Protein AF-A0A3M1FME8-F1 (afdb_monomer_lite)

Sequence (131 aa):
EEKPLKPITGDLREPRDRERTYLQELIERLNEIFGKEVTDEDKVAFAVHVSEKLRNNAVVMAQVRNNPREEALKADLPQEANKAIVEAMTSHSTLAQKLLSDEFSWEAFLAVLYDMLKKDVAGSLVEEVRR

pLDDT: mean 89.53, std 13.13, range [41.44, 98.19]

Foldseek 3Di:
DDDDDDDPVVPPVVVVVVVVVVVVVVLVVLCVVPPDPDDSVVSVVLVVQLVVQQVVPPVLVCCVVPHPPVRSVVPCNVVSSVVSNVVSVVVVVVLVVCLVPDVVSVVVVVVVVVVCVVVVCPVVVVVVVVD

Secondary structure (DSSP, 8-state):
-PPPPPP----THHHHHHHHHHHHHHHHHHHHHHTTSS-HHHHHHHHHHHHHHHHT-HHHHHHHHHS-HHHHTTTTHHHHHHHHHHHHHHHHHHHHHHHHH-HHHHHHHHHHHHHHHHHT-HHHHHHHHT-

Radius of gyration: 20.99 Å; chains: 1; bounding box: 38×66×44 Å

Structure (mmCIF, N/CA/C/O backbone):
data_AF-A0A3M1FME8-F1
#
_entry.id   AF-A0A3M1FME8-F1
#
loop_
_atom_site.group_PDB
_atom_site.id
_atom_site.type_symbol
_atom_site.label_atom_id
_atom_site.label_alt_id
_atom_site.label_comp_id
_atom_site.label_asym_id
_atom_site.label_entity_id
_atom_site.label_seq_id
_atom_site.pdbx_PDB_ins_code
_atom_site.Cartn_x
_atom_site.Cartn_y
_atom_site.Cartn_z
_atom_site.occupancy
_atom_site.B_iso_or_equiv
_atom_site.auth_seq_id
_atom_site.auth_comp_id
_atom_site.auth_asym_id
_atom_site.auth_atom_id
_atom_site.pdbx_PDB_model_num
ATOM 1 N N . GLU A 1 1 ? 5.304 -55.628 -28.241 1.00 41.44 1 GLU A N 1
ATOM 2 C CA . GLU A 1 1 ? 5.238 -55.179 -26.837 1.00 41.44 1 GLU A CA 1
ATOM 3 C C . GLU A 1 1 ? 5.640 -53.714 -26.780 1.00 41.44 1 GLU A C 1
ATOM 5 O O . GLU A 1 1 ? 6.794 -53.393 -27.040 1.00 41.44 1 GLU A O 1
ATOM 10 N N . GLU A 1 2 ? 4.684 -52.819 -26.541 1.00 46.62 2 GLU A N 1
ATOM 11 C CA . GLU A 1 2 ? 4.969 -51.400 -26.317 1.00 46.62 2 GLU A CA 1
ATOM 12 C C . GLU A 1 2 ? 5.270 -51.197 -24.831 1.00 46.62 2 GLU A C 1
ATOM 14 O O . GLU A 1 2 ? 4.467 -51.554 -23.967 1.00 46.62 2 GLU A O 1
ATOM 19 N N . LYS A 1 3 ? 6.458 -50.671 -24.516 1.00 53.94 3 LYS A N 1
ATOM 20 C CA . LYS A 1 3 ? 6.812 -50.317 -23.137 1.00 53.94 3 LYS A CA 1
ATOM 21 C C . LYS A 1 3 ? 5.914 -49.158 -22.693 1.00 53.94 3 LYS A C 1
ATOM 23 O O . LYS A 1 3 ? 5.900 -48.140 -23.386 1.00 53.94 3 LYS A O 1
ATOM 28 N N . PRO A 1 4 ? 5.210 -49.261 -21.552 1.00 54.53 4 PRO A N 1
ATOM 29 C CA . PRO A 1 4 ? 4.357 -48.178 -21.096 1.00 54.53 4 PRO A CA 1
ATOM 30 C C . PRO A 1 4 ? 5.231 -46.969 -20.762 1.00 54.53 4 PRO A C 1
ATOM 32 O O . PRO A 1 4 ? 6.227 -47.074 -20.037 1.00 54.53 4 PRO A O 1
ATOM 35 N N . LEU A 1 5 ? 4.870 -45.820 -21.329 1.00 62.44 5 LEU A N 1
ATOM 36 C CA . LEU A 1 5 ? 5.500 -44.546 -21.018 1.00 62.44 5 LEU A CA 1
ATOM 37 C C . LEU A 1 5 ? 5.289 -44.255 -19.531 1.00 62.44 5 LEU A C 1
ATOM 39 O O . LEU A 1 5 ? 4.169 -44.319 -19.021 1.00 62.44 5 LEU A O 1
ATOM 43 N N . LYS A 1 6 ? 6.384 -43.960 -18.827 1.00 59.00 6 LYS A N 1
ATOM 44 C CA . LYS A 1 6 ? 6.315 -43.527 -17.431 1.00 59.00 6 LYS A CA 1
ATOM 45 C C . LYS A 1 6 ? 5.522 -42.215 -17.363 1.00 59.00 6 LYS A C 1
ATOM 47 O O . LYS A 1 6 ? 5.730 -41.362 -18.230 1.00 59.00 6 LYS A O 1
ATOM 52 N N . PRO A 1 7 ? 4.659 -42.024 -16.350 1.00 58.19 7 PRO A N 1
ATOM 53 C CA . PRO A 1 7 ? 3.996 -40.747 -16.143 1.00 58.19 7 PRO A CA 1
ATOM 54 C C . PRO A 1 7 ? 5.049 -39.644 -16.042 1.00 58.19 7 PRO A C 1
ATOM 56 O O . PRO A 1 7 ? 6.031 -39.796 -15.312 1.00 58.19 7 PRO A O 1
ATOM 59 N N . ILE A 1 8 ? 4.846 -38.534 -16.753 1.00 55.41 8 ILE A N 1
ATOM 60 C CA . ILE A 1 8 ? 5.583 -37.297 -16.494 1.00 55.41 8 ILE A CA 1
ATOM 61 C C . ILE A 1 8 ? 5.066 -36.775 -15.152 1.00 55.41 8 ILE A C 1
ATOM 63 O O . ILE A 1 8 ? 4.202 -35.908 -15.083 1.00 55.41 8 ILE A O 1
ATOM 67 N N . THR A 1 9 ? 5.584 -37.317 -14.055 1.00 56.19 9 THR A N 1
ATOM 68 C CA . THR A 1 9 ? 5.676 -36.579 -12.798 1.00 56.19 9 THR A CA 1
ATOM 69 C C . THR A 1 9 ? 6.785 -35.553 -12.991 1.00 56.19 9 THR A C 1
ATOM 71 O O . THR A 1 9 ? 7.896 -35.726 -12.497 1.00 56.19 9 THR A O 1
ATOM 74 N N . GLY A 1 10 ? 6.507 -34.533 -13.809 1.00 51.84 10 GLY A N 1
ATOM 75 C CA . GLY A 1 10 ? 7.286 -33.304 -13.808 1.00 51.84 10 GLY A CA 1
ATOM 76 C C . GLY A 1 10 ? 7.233 -32.774 -12.386 1.00 51.84 10 GLY A C 1
ATOM 77 O O . GLY A 1 10 ? 6.154 -32.705 -11.796 1.00 51.84 10 GLY A O 1
ATOM 78 N N . ASP A 1 11 ? 8.401 -32.549 -11.805 1.00 55.53 11 ASP A N 1
ATOM 79 C CA . ASP A 1 11 ? 8.573 -32.347 -10.379 1.00 55.53 11 ASP A CA 1
ATOM 80 C C . ASP A 1 11 ? 7.866 -31.061 -9.931 1.00 55.53 11 ASP A C 1
ATOM 82 O O . ASP A 1 11 ? 8.436 -29.982 -9.972 1.00 55.53 11 ASP A O 1
ATOM 86 N N . LEU A 1 12 ? 6.593 -31.151 -9.527 1.00 58.47 12 LEU A N 1
ATOM 87 C CA . LEU A 1 12 ? 5.793 -30.021 -9.032 1.00 58.47 12 LEU A CA 1
ATOM 88 C C . LEU A 1 12 ? 6.425 -29.337 -7.805 1.00 58.47 12 LEU A C 1
ATOM 90 O O . LEU A 1 12 ? 5.960 -28.271 -7.400 1.00 58.47 12 LEU A O 1
ATOM 94 N N . ARG A 1 13 ? 7.452 -29.944 -7.195 1.00 63.09 13 ARG A N 1
ATOM 95 C CA . ARG A 1 13 ? 8.215 -29.358 -6.091 1.00 63.09 13 ARG A CA 1
ATOM 96 C C . ARG A 1 13 ? 9.166 -28.271 -6.590 1.00 63.09 13 ARG A C 1
ATOM 98 O O . ARG A 1 13 ? 9.160 -27.188 -6.020 1.00 63.09 13 ARG A O 1
ATOM 105 N N . GLU A 1 14 ? 9.856 -28.481 -7.713 1.00 68.25 14 GLU A N 1
ATOM 106 C CA . GLU A 1 14 ? 10.821 -27.502 -8.235 1.00 68.25 14 GLU A CA 1
ATOM 107 C C . GLU A 1 14 ? 10.198 -26.130 -8.586 1.00 68.25 14 GLU A C 1
ATOM 109 O O . GLU A 1 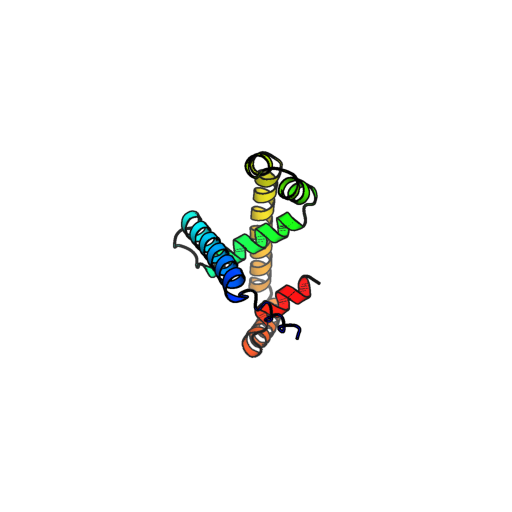14 ? 10.782 -25.111 -8.211 1.00 68.25 14 GLU A O 1
ATOM 114 N N . PRO A 1 15 ? 9.029 -26.025 -9.257 1.00 74.19 15 PRO A N 1
ATOM 115 C CA . PRO A 1 15 ? 8.382 -24.737 -9.507 1.00 74.19 15 PRO A CA 1
ATOM 116 C C . PRO A 1 15 ? 7.960 -24.018 -8.225 1.00 74.19 15 PRO A C 1
ATOM 118 O O . PRO A 1 15 ? 8.144 -22.807 -8.118 1.00 74.19 15 PRO A O 1
ATOM 121 N N . ARG A 1 16 ? 7.426 -24.764 -7.248 1.00 75.38 16 ARG A N 1
ATOM 122 C CA . ARG A 1 16 ? 6.985 -24.214 -5.957 1.00 75.38 16 ARG A CA 1
ATOM 123 C C . ARG A 1 16 ? 8.158 -23.683 -5.143 1.00 75.38 16 ARG A C 1
ATOM 125 O O . ARG A 1 16 ? 8.041 -22.628 -4.526 1.00 75.38 16 ARG A O 1
ATOM 132 N N . ASP A 1 17 ? 9.286 -24.384 -5.173 1.00 83.44 17 ASP A N 1
ATOM 133 C CA . ASP A 1 17 ? 10.495 -23.958 -4.476 1.00 83.44 17 ASP A CA 1
ATOM 134 C C . ASP A 1 17 ? 11.072 -22.680 -5.102 1.00 83.44 17 ASP A C 1
ATOM 136 O O . ASP A 1 17 ? 11.396 -21.744 -4.376 1.00 83.44 17 ASP A O 1
ATOM 140 N N . ARG A 1 18 ? 11.102 -22.573 -6.441 1.00 86.44 18 ARG A N 1
ATOM 141 C CA . ARG A 1 18 ? 11.550 -21.349 -7.137 1.00 86.44 18 ARG A CA 1
ATOM 142 C C . ARG A 1 18 ? 10.672 -20.139 -6.833 1.00 86.44 18 ARG A C 1
ATOM 144 O O . ARG A 1 18 ? 11.193 -19.054 -6.587 1.00 86.44 18 ARG A O 1
ATOM 151 N N . GLU A 1 19 ? 9.353 -20.317 -6.857 1.00 88.75 19 GLU A N 1
ATOM 152 C CA . GLU A 1 19 ? 8.406 -19.255 -6.513 1.00 88.75 19 GLU A CA 1
ATOM 153 C C . GLU A 1 19 ? 8.615 -18.787 -5.071 1.00 88.75 19 GLU A C 1
ATOM 155 O O . GLU A 1 19 ? 8.734 -17.590 -4.813 1.00 88.75 19 GLU A O 1
ATOM 160 N N . ARG A 1 20 ? 8.752 -19.731 -4.135 1.00 90.88 20 ARG A N 1
ATOM 161 C CA . ARG A 1 20 ? 9.011 -19.419 -2.730 1.00 90.88 20 ARG A CA 1
ATOM 162 C C . ARG A 1 20 ? 10.320 -18.655 -2.539 1.00 90.88 20 ARG A C 1
ATOM 164 O O . ARG A 1 20 ? 10.320 -17.668 -1.808 1.00 90.88 20 ARG A O 1
ATOM 171 N N . THR A 1 21 ? 11.402 -19.078 -3.193 1.00 93.31 21 THR A N 1
ATOM 172 C CA . THR A 1 21 ? 12.693 -18.374 -3.142 1.00 93.31 21 THR A CA 1
ATOM 173 C C . THR A 1 21 ? 12.559 -16.947 -3.657 1.00 93.31 21 THR A C 1
ATOM 175 O O . THR A 1 21 ? 13.003 -16.015 -2.996 1.00 93.31 21 THR A O 1
ATOM 178 N N . TYR A 1 22 ? 11.876 -16.748 -4.783 1.00 93.44 22 TYR A N 1
ATOM 179 C CA . TYR A 1 22 ? 11.669 -15.411 -5.332 1.00 93.44 22 TYR A CA 1
ATOM 180 C C . TYR A 1 22 ? 10.870 -14.499 -4.387 1.00 93.44 22 TYR A C 1
ATOM 182 O O . TYR A 1 22 ? 11.226 -13.338 -4.192 1.00 93.44 22 TYR A O 1
ATOM 190 N N . LEU A 1 23 ? 9.813 -15.020 -3.756 1.00 95.50 23 LEU A N 1
ATOM 191 C CA . LEU A 1 23 ? 9.038 -14.265 -2.766 1.00 95.50 23 LEU A CA 1
ATOM 192 C C . LEU A 1 23 ? 9.885 -13.889 -1.542 1.00 95.50 23 LEU A C 1
ATOM 194 O O . LEU A 1 23 ? 9.778 -12.765 -1.054 1.00 95.50 23 LEU A O 1
ATOM 198 N N . GLN A 1 24 ? 10.748 -14.794 -1.075 1.00 95.00 24 GLN A N 1
ATOM 199 C CA . GLN A 1 24 ? 11.684 -14.512 0.016 1.00 95.00 24 GLN A CA 1
ATOM 200 C C . GLN A 1 24 ? 12.670 -13.401 -0.359 1.00 95.00 24 GLN A C 1
ATOM 202 O O . GLN A 1 24 ? 12.8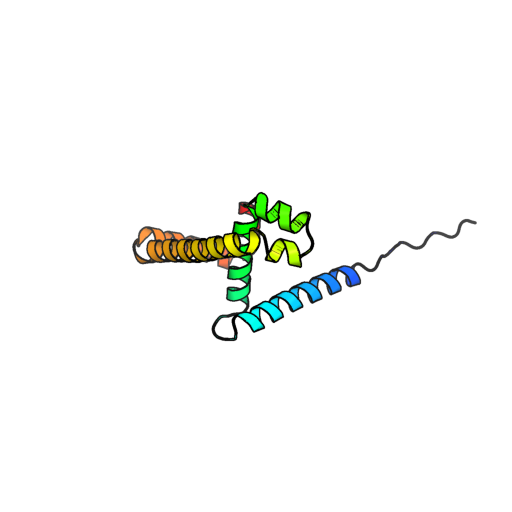23 -12.458 0.411 1.00 95.00 24 GLN A O 1
ATOM 207 N N . GLU A 1 25 ? 13.248 -13.438 -1.563 1.00 96.31 25 GLU A N 1
ATOM 208 C CA . GLU A 1 25 ? 14.138 -12.373 -2.045 1.00 96.31 25 GLU A CA 1
ATOM 209 C C . GLU A 1 25 ? 13.443 -11.003 -2.092 1.00 96.31 25 GLU A C 1
ATOM 211 O O . GLU A 1 25 ? 14.059 -9.975 -1.811 1.00 96.31 25 GLU A O 1
ATOM 216 N N . LEU A 1 26 ? 12.157 -10.954 -2.456 1.00 96.06 26 LEU A N 1
ATOM 217 C CA . LEU A 1 26 ? 11.396 -9.702 -2.439 1.00 96.06 26 LEU A CA 1
ATOM 218 C C . LEU A 1 26 ? 11.207 -9.173 -1.013 1.00 96.06 26 LEU A C 1
ATOM 220 O O . LEU A 1 26 ? 11.373 -7.974 -0.795 1.00 96.06 26 LEU A O 1
ATOM 224 N N . ILE A 1 27 ? 10.890 -10.048 -0.055 1.00 94.81 27 ILE A N 1
ATOM 225 C CA . ILE A 1 27 ? 10.750 -9.677 1.361 1.00 94.81 27 ILE A CA 1
ATOM 226 C C . ILE A 1 27 ? 12.087 -9.174 1.913 1.00 94.81 27 ILE A C 1
ATOM 228 O O . ILE A 1 27 ? 12.129 -8.128 2.556 1.00 94.81 27 ILE A O 1
ATOM 232 N N . GLU A 1 28 ? 13.192 -9.853 1.606 1.00 96.25 28 GLU A N 1
ATOM 233 C CA . GLU A 1 28 ? 14.535 -9.427 2.011 1.00 96.25 28 GLU A CA 1
ATOM 234 C C . GLU A 1 28 ? 14.873 -8.033 1.470 1.00 96.25 28 GLU A C 1
ATOM 236 O O . GLU A 1 28 ? 15.283 -7.161 2.234 1.00 96.25 28 GLU A O 1
ATOM 241 N N . ARG A 1 29 ? 14.593 -7.763 0.189 1.00 97.00 29 ARG A N 1
ATOM 242 C CA . ARG A 1 29 ? 14.790 -6.426 -0.399 1.00 97.00 29 ARG A CA 1
ATOM 243 C C . ARG A 1 29 ? 13.918 -5.361 0.264 1.00 97.00 29 ARG A C 1
ATOM 245 O O . ARG A 1 29 ? 14.377 -4.242 0.471 1.00 97.00 29 ARG A O 1
ATOM 252 N N . LEU A 1 30 ? 12.667 -5.678 0.606 1.00 96.25 30 LEU A N 1
ATOM 253 C CA . LEU A 1 30 ? 11.808 -4.753 1.356 1.00 96.25 30 LEU A CA 1
ATOM 254 C C . LEU A 1 30 ? 12.393 -4.464 2.744 1.00 96.25 30 LEU A C 1
ATOM 256 O O . LEU A 1 30 ? 12.413 -3.312 3.179 1.00 96.25 30 LEU A O 1
ATOM 260 N N . ASN A 1 31 ? 12.923 -5.485 3.414 1.00 94.88 31 ASN A N 1
ATOM 261 C CA . ASN A 1 31 ? 13.566 -5.350 4.716 1.00 94.88 31 ASN A CA 1
ATOM 262 C C . ASN A 1 31 ? 14.839 -4.500 4.659 1.00 94.88 31 ASN A C 1
ATOM 264 O O . ASN A 1 31 ? 15.077 -3.705 5.567 1.00 94.88 31 ASN A O 1
ATOM 268 N N . GLU A 1 32 ? 15.626 -4.615 3.591 1.00 96.00 32 GLU A N 1
ATOM 269 C CA . GLU A 1 32 ? 16.791 -3.758 3.346 1.00 96.00 32 GLU A CA 1
ATOM 270 C C . GLU A 1 32 ? 16.398 -2.290 3.126 1.00 96.00 32 GLU A C 1
ATOM 272 O O . GLU A 1 32 ? 17.066 -1.396 3.643 1.00 96.00 32 GLU A O 1
ATOM 277 N N . ILE A 1 33 ? 15.306 -2.035 2.395 1.00 95.50 33 ILE A N 1
ATOM 278 C CA . ILE A 1 33 ? 14.832 -0.677 2.082 1.00 95.50 33 ILE A CA 1
ATOM 279 C C . ILE A 1 33 ? 14.266 0.029 3.321 1.00 95.50 33 ILE A C 1
ATOM 281 O O . ILE A 1 33 ? 14.585 1.192 3.561 1.00 95.50 33 ILE A O 1
ATOM 285 N N . PHE A 1 34 ? 13.407 -0.648 4.088 1.00 93.94 34 PHE A N 1
ATOM 286 C CA . PHE A 1 34 ? 12.647 -0.031 5.186 1.00 93.94 34 PHE A CA 1
ATOM 287 C C . PHE A 1 34 ? 13.280 -0.221 6.571 1.00 93.94 34 PHE A C 1
ATOM 289 O O . PHE A 1 34 ? 12.843 0.395 7.543 1.00 93.94 34 PHE A O 1
ATOM 296 N N . GLY A 1 35 ? 14.302 -1.068 6.694 1.00 91.75 35 GLY A N 1
ATOM 297 C CA . GLY A 1 35 ? 14.949 -1.348 7.970 1.00 91.75 35 GLY A CA 1
ATOM 298 C C . GLY A 1 35 ? 14.049 -2.112 8.948 1.00 91.75 35 GLY A C 1
ATOM 299 O O . GLY A 1 35 ? 13.199 -2.913 8.558 1.00 91.75 35 GLY A O 1
ATOM 300 N N . LYS A 1 36 ? 14.279 -1.902 10.250 1.00 91.19 36 LYS A N 1
ATOM 301 C CA . LYS A 1 36 ? 13.661 -2.677 11.348 1.00 91.19 36 LYS A CA 1
ATOM 302 C C . LYS A 1 36 ? 12.576 -1.922 12.122 1.00 91.19 36 LYS A C 1
ATOM 304 O O . LYS A 1 36 ? 12.113 -2.421 13.140 1.00 91.19 36 LYS A O 1
ATOM 309 N N . GLU A 1 37 ? 12.213 -0.719 11.685 1.00 92.19 37 GLU A N 1
ATOM 310 C CA . GLU A 1 37 ? 11.257 0.134 12.409 1.00 92.19 37 GLU A CA 1
ATOM 311 C C . GLU A 1 37 ? 9.809 -0.350 12.279 1.00 92.19 37 GLU A C 1
ATOM 313 O O . GLU A 1 37 ? 8.998 -0.121 13.172 1.00 92.19 37 GLU A O 1
ATOM 318 N N . VAL A 1 38 ? 9.499 -1.044 11.185 1.00 92.62 38 VAL A N 1
ATOM 319 C CA . VAL A 1 38 ? 8.184 -1.623 10.888 1.00 92.62 38 VAL A CA 1
ATOM 320 C C . VAL A 1 38 ? 8.298 -3.133 10.686 1.00 92.62 38 VAL A C 1
ATOM 322 O O . VAL A 1 38 ? 9.379 -3.643 10.367 1.00 92.62 38 VAL A O 1
ATOM 325 N N . THR A 1 39 ? 7.192 -3.851 10.893 1.00 95.44 39 THR A N 1
ATOM 326 C CA . THR A 1 39 ? 7.140 -5.311 10.720 1.00 95.44 39 THR A CA 1
ATOM 327 C C . THR A 1 39 ? 7.281 -5.702 9.250 1.00 95.44 39 THR A C 1
ATOM 329 O O . THR A 1 39 ? 7.064 -4.885 8.350 1.00 95.44 39 THR A O 1
ATOM 332 N N . ASP A 1 40 ? 7.665 -6.948 8.986 1.00 94.19 40 ASP A N 1
ATOM 333 C CA . ASP A 1 40 ? 7.794 -7.448 7.616 1.00 94.19 40 ASP A CA 1
ATOM 334 C C . ASP A 1 40 ? 6.415 -7.522 6.941 1.00 94.19 40 ASP A C 1
ATOM 336 O O . ASP A 1 40 ? 6.273 -7.170 5.769 1.00 94.19 40 ASP A O 1
ATOM 340 N N . GLU A 1 41 ? 5.380 -7.873 7.705 1.00 94.12 41 GLU A N 1
ATOM 341 C CA . GLU A 1 41 ? 3.984 -7.860 7.279 1.00 94.12 41 GLU A CA 1
ATOM 342 C C . GLU A 1 41 ? 3.529 -6.459 6.852 1.00 94.12 41 GLU A C 1
ATOM 344 O O . GLU A 1 41 ? 2.926 -6.321 5.787 1.00 94.12 41 GLU A O 1
ATOM 349 N N . ASP A 1 42 ? 3.864 -5.414 7.617 1.00 94.56 42 ASP A N 1
ATOM 350 C CA . ASP A 1 42 ? 3.508 -4.030 7.275 1.00 94.56 42 ASP A CA 1
ATOM 351 C C . ASP A 1 42 ? 4.223 -3.555 6.003 1.00 94.56 42 ASP A C 1
ATOM 353 O O . ASP A 1 42 ? 3.609 -2.920 5.139 1.00 94.56 42 ASP A O 1
ATOM 357 N N . LYS A 1 43 ? 5.511 -3.898 5.840 1.00 95.75 43 LYS A N 1
ATOM 358 C CA . LYS A 1 43 ? 6.279 -3.575 4.621 1.00 95.75 43 LYS A CA 1
ATOM 359 C C . LYS A 1 43 ? 5.652 -4.229 3.395 1.00 95.75 43 LYS A C 1
ATOM 361 O O . LYS A 1 43 ? 5.478 -3.575 2.365 1.00 95.75 43 LYS A O 1
ATOM 366 N N . VAL A 1 44 ? 5.306 -5.513 3.503 1.00 95.69 44 VAL A N 1
ATOM 367 C CA . VAL A 1 44 ? 4.666 -6.268 2.421 1.00 95.69 44 VAL A CA 1
ATOM 368 C C . VAL A 1 44 ? 3.283 -5.700 2.122 1.00 95.69 44 VAL A C 1
ATOM 370 O O . VAL A 1 44 ? 2.983 -5.438 0.958 1.00 95.69 44 VAL A O 1
ATOM 373 N N . ALA A 1 45 ? 2.459 -5.445 3.141 1.00 93.69 45 ALA A N 1
ATOM 374 C CA . ALA A 1 45 ? 1.126 -4.873 2.970 1.00 93.69 45 ALA A CA 1
ATOM 375 C C . ALA A 1 45 ? 1.180 -3.515 2.254 1.00 93.69 45 ALA A C 1
ATOM 377 O O . ALA A 1 45 ? 0.423 -3.277 1.308 1.00 93.69 45 ALA A O 1
ATOM 378 N N . PHE A 1 46 ? 2.124 -2.651 2.639 1.00 95.56 46 PHE A N 1
ATOM 379 C CA . PHE A 1 46 ? 2.333 -1.362 1.989 1.00 95.56 46 PHE A CA 1
ATOM 380 C C . PHE A 1 46 ? 2.780 -1.511 0.528 1.00 95.56 46 PHE A C 1
ATOM 382 O O . PHE A 1 46 ? 2.179 -0.910 -0.367 1.00 95.56 46 PHE A O 1
ATOM 389 N N . ALA A 1 47 ? 3.787 -2.350 0.259 1.00 96.31 47 ALA A N 1
ATOM 390 C CA . ALA A 1 47 ? 4.274 -2.600 -1.097 1.00 96.31 47 ALA A CA 1
ATOM 391 C C . ALA A 1 47 ? 3.176 -3.175 -2.009 1.00 96.31 47 ALA A C 1
ATOM 393 O O . ALA A 1 47 ? 3.026 -2.742 -3.156 1.00 96.31 47 ALA A O 1
ATOM 394 N N . VAL A 1 48 ? 2.365 -4.104 -1.491 1.00 94.62 48 VAL A N 1
ATOM 395 C CA . VAL A 1 48 ? 1.209 -4.659 -2.203 1.00 94.62 48 VAL A CA 1
ATOM 396 C C . VAL A 1 48 ? 0.204 -3.555 -2.516 1.00 94.62 48 VAL A C 1
ATOM 398 O O . VAL A 1 48 ? -0.158 -3.404 -3.681 1.00 94.62 48 VAL A O 1
ATOM 401 N N . HIS A 1 49 ? -0.189 -2.732 -1.542 1.00 94.75 49 HIS A N 1
ATOM 402 C CA . HIS A 1 49 ? -1.162 -1.657 -1.756 1.00 94.75 49 HIS A CA 1
ATOM 403 C C . HIS A 1 49 ? -0.693 -0.644 -2.820 1.00 94.75 49 HIS A C 1
ATOM 405 O O . HIS A 1 49 ? -1.451 -0.316 -3.736 1.00 94.75 49 HIS A O 1
ATOM 411 N N . VAL A 1 50 ? 0.570 -0.205 -2.771 1.00 97.00 50 VAL A N 1
ATOM 412 C CA . VAL A 1 50 ? 1.150 0.669 -3.809 1.00 97.00 50 VAL A CA 1
ATOM 413 C C . VAL A 1 50 ? 1.137 -0.023 -5.176 1.00 97.00 50 VAL A C 1
ATOM 415 O O . VAL A 1 50 ? 0.764 0.591 -6.177 1.00 97.00 50 VAL A O 1
ATOM 418 N N . SER A 1 51 ? 1.486 -1.313 -5.231 1.00 96.25 51 SER A N 1
ATOM 419 C CA . SER A 1 51 ? 1.477 -2.071 -6.486 1.00 96.25 51 SER A CA 1
ATOM 420 C C . SER A 1 51 ? 0.076 -2.204 -7.095 1.00 96.25 51 SER A C 1
ATOM 422 O O . SER A 1 51 ? -0.062 -2.077 -8.307 1.00 96.25 51 SER A O 1
ATOM 424 N N . GLU A 1 52 ? -0.971 -2.383 -6.283 1.00 94.62 52 GLU A N 1
ATOM 425 C CA . GLU A 1 52 ? -2.360 -2.433 -6.762 1.00 94.62 52 GLU A CA 1
ATOM 426 C C . GLU A 1 52 ? -2.805 -1.099 -7.365 1.00 94.62 52 GLU A C 1
ATOM 428 O O . GLU A 1 52 ? -3.415 -1.065 -8.433 1.00 94.62 52 GLU A O 1
ATOM 433 N N . LYS A 1 53 ? -2.435 0.024 -6.741 1.00 95.12 53 LYS A N 1
ATOM 434 C CA . LYS A 1 53 ? -2.708 1.352 -7.311 1.00 95.12 53 LYS A CA 1
ATOM 435 C C . LYS A 1 53 ? -2.040 1.532 -8.675 1.00 95.12 53 LYS A C 1
ATOM 437 O O . LYS A 1 53 ? -2.676 2.015 -9.608 1.00 95.12 53 LYS A O 1
ATOM 442 N N . LEU A 1 54 ? -0.794 1.081 -8.816 1.00 96.75 54 LEU A N 1
ATOM 443 C CA . LEU A 1 54 ? -0.073 1.114 -10.091 1.00 96.75 54 LEU A CA 1
ATOM 444 C C . LEU A 1 54 ? -0.678 0.180 -11.145 1.00 96.75 54 LEU A C 1
ATOM 446 O O . LEU A 1 54 ? -0.697 0.538 -12.321 1.00 96.75 54 LEU A O 1
ATOM 450 N N . ARG A 1 55 ? -1.213 -0.984 -10.748 1.00 95.94 55 ARG A N 1
ATOM 451 C CA . ARG A 1 55 ? -1.888 -1.922 -11.666 1.00 95.94 55 ARG A CA 1
ATOM 452 C C . ARG A 1 55 ? -3.099 -1.302 -12.361 1.00 95.94 55 ARG A C 1
ATOM 454 O O . ARG A 1 55 ? -3.375 -1.656 -13.506 1.00 95.94 55 ARG A O 1
ATOM 461 N N . ASN A 1 56 ? -3.767 -0.348 -11.715 1.00 93.81 56 ASN A N 1
ATOM 462 C CA . ASN A 1 56 ? -4.889 0.388 -12.298 1.00 93.81 56 ASN A CA 1
ATOM 463 C C . ASN A 1 56 ? -4.455 1.441 -13.335 1.00 93.81 56 ASN A C 1
ATOM 465 O O . ASN A 1 56 ? -5.289 1.948 -14.084 1.00 93.81 56 ASN A O 1
ATOM 469 N N . ASN A 1 57 ? -3.160 1.766 -13.420 1.00 97.00 57 ASN A N 1
ATOM 470 C CA . ASN A 1 57 ? -2.629 2.688 -14.415 1.00 97.00 57 ASN A CA 1
ATOM 471 C C . ASN A 1 57 ? -2.195 1.928 -15.683 1.00 97.00 57 ASN A C 1
ATOM 473 O O . ASN A 1 57 ? -1.134 1.301 -15.739 1.00 97.00 57 ASN A O 1
ATOM 477 N N . ALA A 1 58 ? -3.011 2.020 -16.738 1.00 96.81 58 ALA A N 1
ATOM 478 C CA . ALA A 1 58 ? -2.771 1.331 -18.006 1.00 96.81 58 ALA A CA 1
ATOM 479 C C . ALA A 1 58 ? -1.443 1.724 -18.683 1.00 96.81 58 ALA A C 1
ATOM 481 O O . ALA A 1 58 ? -0.819 0.876 -19.321 1.00 96.81 58 ALA A O 1
ATOM 482 N N . VAL A 1 59 ? -0.990 2.975 -18.529 1.00 96.56 59 VAL A N 1
ATOM 483 C CA . VAL A 1 59 ? 0.276 3.455 -19.109 1.00 96.56 59 VAL A CA 1
ATOM 484 C C . VAL A 1 59 ? 1.459 2.795 -18.409 1.00 96.56 59 VAL A C 1
ATOM 486 O O . VAL A 1 59 ? 2.320 2.215 -19.072 1.00 96.56 59 VAL A O 1
ATOM 489 N N . VAL A 1 60 ? 1.458 2.796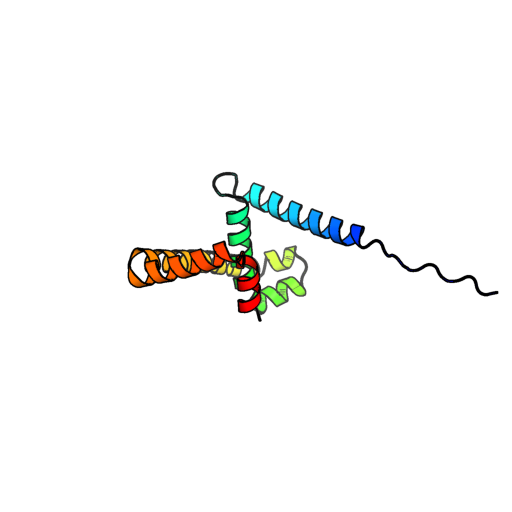 -17.073 1.00 97.44 60 VAL A N 1
ATOM 490 C CA . VAL A 1 60 ? 2.492 2.122 -16.274 1.00 97.44 60 VAL A CA 1
ATOM 491 C C . VAL A 1 60 ? 2.527 0.632 -16.599 1.00 97.44 60 VAL A C 1
ATOM 493 O O . VAL A 1 60 ? 3.594 0.076 -16.858 1.00 97.44 60 VAL A O 1
ATOM 496 N N . MET A 1 61 ? 1.366 -0.022 -16.655 1.00 97.88 61 MET A N 1
ATOM 497 C CA . MET A 1 61 ? 1.305 -1.448 -16.969 1.00 97.88 61 MET A CA 1
ATOM 498 C C . MET A 1 61 ? 1.766 -1.763 -18.394 1.00 97.88 61 MET A C 1
ATOM 500 O O . MET A 1 61 ? 2.401 -2.797 -18.602 1.00 97.88 61 MET A O 1
ATOM 504 N N . ALA A 1 62 ? 1.506 -0.888 -19.368 1.00 97.19 62 ALA A N 1
ATOM 505 C CA . ALA A 1 62 ? 2.047 -1.037 -20.715 1.00 97.19 62 ALA A CA 1
ATOM 506 C C . ALA A 1 62 ? 3.580 -0.920 -20.722 1.00 97.19 62 ALA A C 1
ATOM 508 O O . ALA A 1 62 ? 4.244 -1.750 -21.340 1.00 97.19 62 ALA A O 1
ATOM 509 N N . GLN A 1 63 ? 4.150 0.048 -20.000 1.00 96.56 63 GLN A N 1
ATOM 510 C CA . GLN A 1 63 ? 5.604 0.219 -19.893 1.00 96.56 63 GLN A CA 1
ATOM 511 C C . GLN A 1 63 ? 6.276 -0.985 -19.232 1.00 96.56 63 GLN A C 1
ATOM 513 O O . GLN A 1 63 ? 7.268 -1.492 -19.747 1.00 96.56 63 GLN A O 1
ATOM 518 N N . VAL A 1 64 ? 5.713 -1.481 -18.127 1.00 96.62 64 VAL A N 1
ATOM 519 C CA . VAL A 1 64 ? 6.248 -2.643 -17.398 1.00 96.62 64 VAL A CA 1
ATOM 520 C C . VAL A 1 64 ? 6.174 -3.925 -18.232 1.00 96.62 64 VAL A C 1
ATOM 522 O O . VAL A 1 64 ? 7.060 -4.768 -18.129 1.00 96.62 64 VAL A O 1
ATOM 525 N N . ARG A 1 65 ? 5.130 -4.094 -19.055 1.00 96.75 65 ARG A N 1
ATOM 526 C CA . ARG A 1 65 ? 4.954 -5.296 -19.887 1.00 96.75 65 ARG A CA 1
ATOM 527 C C . ARG A 1 65 ? 5.807 -5.289 -21.150 1.00 96.75 65 ARG A C 1
ATOM 529 O O . ARG A 1 65 ? 6.231 -6.356 -21.582 1.00 96.75 65 ARG A O 1
ATOM 536 N N . ASN A 1 66 ? 6.007 -4.120 -21.753 1.00 97.00 66 ASN A N 1
ATOM 537 C CA . ASN A 1 66 ? 6.548 -4.027 -23.107 1.00 97.00 66 ASN A CA 1
ATOM 538 C C . ASN A 1 66 ? 8.008 -3.564 -23.163 1.00 97.00 66 ASN A C 1
ATOM 540 O O . ASN A 1 66 ? 8.631 -3.725 -24.210 1.00 97.00 66 ASN A O 1
ATOM 544 N N . ASN A 1 67 ? 8.562 -3.024 -22.072 1.00 95.69 67 ASN A N 1
ATOM 545 C CA . ASN A 1 67 ? 9.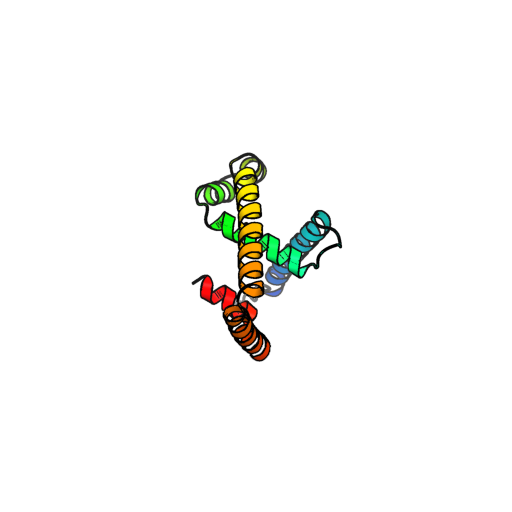908 -2.450 -22.066 1.00 95.69 67 ASN A CA 1
ATOM 546 C C . ASN A 1 67 ? 10.838 -3.171 -21.073 1.00 95.69 67 ASN A C 1
ATOM 548 O O . ASN A 1 67 ? 10.378 -3.699 -20.055 1.00 95.69 67 ASN A O 1
ATOM 552 N N . PRO A 1 68 ? 12.165 -3.152 -21.305 1.00 97.06 68 PRO A N 1
ATOM 553 C CA . PRO A 1 68 ? 13.144 -3.554 -20.305 1.00 97.06 68 PRO A CA 1
ATOM 554 C C . PRO A 1 68 ? 12.978 -2.779 -18.993 1.00 97.06 68 PRO A C 1
ATOM 556 O O . PRO A 1 68 ? 12.608 -1.603 -18.976 1.00 97.06 68 PRO A O 1
ATOM 559 N N . ARG A 1 69 ? 13.343 -3.419 -17.876 1.00 95.31 69 ARG A N 1
ATOM 560 C CA . ARG A 1 69 ? 13.238 -2.838 -16.526 1.00 95.31 69 ARG A CA 1
ATOM 561 C C . ARG A 1 69 ? 13.842 -1.434 -16.429 1.00 95.31 69 ARG A C 1
ATOM 563 O O . ARG A 1 69 ? 13.241 -0.552 -15.827 1.00 95.31 69 ARG A O 1
ATOM 570 N N . GLU A 1 70 ? 15.033 -1.233 -16.987 1.00 96.62 70 GLU A N 1
ATOM 571 C CA . GLU A 1 70 ? 15.743 0.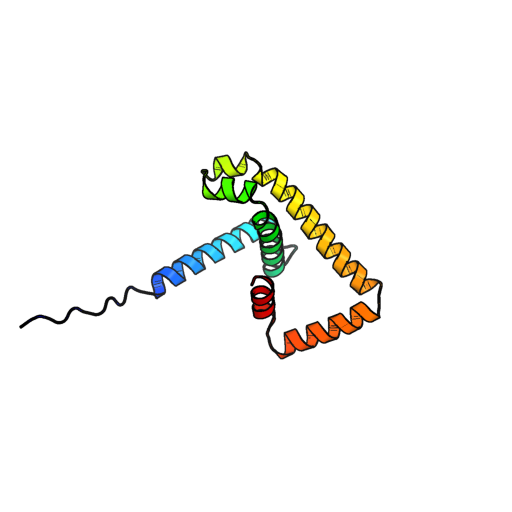050 -16.905 1.00 96.62 70 GLU A CA 1
ATOM 572 C C . GLU A 1 70 ? 15.018 1.192 -17.618 1.00 96.62 70 GLU A C 1
ATOM 574 O O . GLU A 1 70 ? 15.148 2.342 -17.206 1.00 96.62 70 GLU A O 1
ATOM 579 N N . GLU A 1 71 ? 14.257 0.885 -18.667 1.00 96.12 71 GLU A N 1
ATOM 580 C CA . GLU A 1 71 ? 13.464 1.868 -19.402 1.00 96.12 71 GLU A CA 1
ATOM 581 C C . GLU A 1 71 ? 12.173 2.187 -18.653 1.00 96.12 71 GLU A C 1
ATOM 583 O O . GLU A 1 71 ? 11.855 3.358 -18.457 1.00 96.12 71 GLU A O 1
ATOM 588 N N . ALA A 1 72 ? 11.476 1.163 -18.144 1.00 94.94 72 ALA A N 1
ATOM 589 C CA . ALA A 1 72 ? 10.287 1.362 -17.317 1.00 94.94 72 ALA A CA 1
ATOM 590 C C . ALA A 1 72 ? 10.600 2.235 -16.089 1.00 94.94 72 ALA A C 1
ATOM 592 O O . ALA A 1 72 ? 9.853 3.159 -15.783 1.00 94.94 72 ALA A O 1
ATOM 593 N N . LEU A 1 73 ? 11.751 2.019 -15.440 1.00 95.19 73 LEU A N 1
ATOM 594 C CA . LEU A 1 73 ? 12.214 2.808 -14.290 1.00 95.19 73 LEU A CA 1
ATOM 595 C C . LEU A 1 73 ? 12.644 4.247 -14.620 1.00 95.19 73 LEU A C 1
ATOM 597 O O . LEU A 1 73 ? 12.941 5.003 -13.699 1.00 95.19 73 LEU A O 1
ATOM 601 N N . LYS A 1 74 ? 12.701 4.632 -15.896 1.00 95.75 74 LYS A N 1
ATOM 602 C CA . LYS A 1 74 ? 12.993 6.007 -16.341 1.00 95.75 74 LYS A CA 1
ATOM 603 C C . LYS A 1 74 ? 11.784 6.693 -16.983 1.00 95.75 74 LYS A C 1
ATOM 605 O O . LYS A 1 74 ? 11.860 7.886 -17.256 1.00 95.75 74 LYS A O 1
ATOM 610 N N . ALA A 1 75 ? 10.715 5.943 -17.250 1.00 94.94 75 ALA A N 1
ATOM 611 C CA . ALA A 1 75 ? 9.490 6.426 -17.874 1.00 94.94 75 ALA A CA 1
ATOM 612 C C . ALA A 1 75 ? 8.504 6.955 -16.812 1.00 94.94 75 ALA A C 1
ATOM 614 O O . ALA A 1 75 ? 8.911 7.676 -15.903 1.00 94.94 75 ALA A O 1
ATOM 615 N N . ASP A 1 76 ? 7.218 6.604 -16.898 1.00 96.81 76 ASP A N 1
ATOM 616 C CA . ASP A 1 76 ? 6.192 7.137 -15.991 1.00 96.81 76 ASP A CA 1
ATOM 617 C C . ASP A 1 76 ? 6.149 6.411 -14.640 1.00 96.81 76 ASP A C 1
ATOM 619 O O . ASP A 1 76 ? 5.666 6.971 -13.654 1.00 96.81 76 ASP A O 1
ATOM 623 N N . LEU A 1 77 ? 6.685 5.186 -14.555 1.00 96.50 77 LEU A N 1
ATOM 624 C CA . LEU A 1 77 ? 6.631 4.367 -13.338 1.00 96.50 77 LEU A CA 1
ATOM 625 C C . LEU A 1 77 ? 7.118 5.106 -12.073 1.00 96.50 77 LEU A C 1
ATOM 627 O O . LEU A 1 77 ? 6.402 5.040 -11.076 1.00 96.50 77 LEU A O 1
ATOM 631 N N . PRO A 1 78 ? 8.257 5.832 -12.050 1.00 97.19 78 PRO A N 1
ATOM 632 C CA . PRO A 1 78 ? 8.696 6.531 -10.839 1.00 97.19 78 PRO A CA 1
ATOM 633 C C . PRO A 1 78 ? 7.730 7.632 -10.386 1.00 97.19 78 PRO A C 1
ATOM 635 O O . PRO A 1 78 ? 7.450 7.765 -9.194 1.00 97.19 78 PRO A O 1
ATOM 638 N N . GLN A 1 79 ? 7.197 8.419 -11.326 1.00 97.75 79 GLN A N 1
ATOM 639 C CA . GLN A 1 79 ? 6.258 9.494 -11.006 1.00 97.75 79 GLN A CA 1
ATOM 640 C C . GLN A 1 79 ? 4.940 8.924 -10.478 1.00 97.75 79 GLN A C 1
ATOM 642 O O . GLN A 1 79 ? 4.414 9.395 -9.468 1.00 97.75 79 GLN A O 1
ATOM 647 N N . GLU A 1 80 ? 4.407 7.907 -11.149 1.00 98.19 80 GLU A N 1
ATOM 648 C CA . GLU A 1 80 ? 3.148 7.281 -10.756 1.00 98.19 80 GLU A CA 1
ATOM 649 C C . GLU A 1 80 ? 3.297 6.488 -9.451 1.00 98.19 80 GLU A C 1
ATOM 651 O O . GLU A 1 80 ? 2.367 6.463 -8.649 1.00 98.19 80 GLU A O 1
ATOM 656 N N . ALA A 1 81 ? 4.480 5.933 -9.164 1.00 97.81 81 ALA A N 1
ATOM 657 C CA . ALA A 1 81 ? 4.776 5.314 -7.872 1.00 97.81 81 ALA A CA 1
ATOM 658 C C . ALA A 1 81 ? 4.729 6.338 -6.731 1.00 97.81 81 ALA A C 1
ATOM 660 O O . ALA A 1 81 ? 4.111 6.069 -5.703 1.00 97.81 81 ALA A O 1
ATOM 661 N N . ASN A 1 82 ? 5.295 7.536 -6.919 1.00 97.88 82 ASN A N 1
ATOM 662 C CA . ASN A 1 82 ? 5.202 8.609 -5.923 1.00 97.88 82 ASN A CA 1
ATOM 663 C C . ASN A 1 82 ? 3.746 9.012 -5.652 1.00 97.88 82 ASN A C 1
ATOM 665 O O . ASN A 1 82 ? 3.355 9.165 -4.495 1.00 97.88 82 ASN A O 1
ATOM 669 N N . LYS A 1 83 ? 2.923 9.138 -6.701 1.00 97.88 83 LYS A N 1
ATOM 670 C CA . LYS A 1 83 ? 1.485 9.412 -6.545 1.00 97.88 83 LYS A CA 1
ATOM 671 C C . LYS A 1 83 ? 0.780 8.282 -5.797 1.00 97.88 83 LYS A C 1
ATOM 673 O O . LYS A 1 83 ? 0.076 8.549 -4.828 1.00 97.88 83 LYS A O 1
ATOM 678 N N . ALA A 1 84 ? 1.026 7.031 -6.183 1.00 98.06 84 ALA A N 1
ATOM 679 C CA . ALA A 1 84 ? 0.441 5.859 -5.539 1.00 98.06 84 ALA A CA 1
ATOM 680 C C . ALA A 1 84 ? 0.811 5.761 -4.048 1.00 98.06 84 ALA A C 1
ATOM 682 O O . ALA A 1 84 ? -0.044 5.420 -3.232 1.00 98.06 84 ALA A O 1
ATOM 683 N N . ILE A 1 85 ? 2.049 6.109 -3.678 1.00 97.81 85 ILE A N 1
ATOM 684 C CA . ILE A 1 85 ? 2.504 6.191 -2.281 1.00 97.81 85 ILE A CA 1
ATOM 685 C C . ILE A 1 85 ? 1.703 7.243 -1.506 1.00 97.81 85 ILE A C 1
ATOM 687 O O . ILE A 1 85 ? 1.172 6.940 -0.435 1.00 97.81 85 ILE A O 1
ATOM 691 N N . VAL A 1 86 ? 1.579 8.460 -2.048 1.00 97.94 86 VAL A N 1
ATOM 692 C CA . VAL A 1 86 ? 0.808 9.538 -1.408 1.00 97.94 86 VAL A CA 1
ATOM 693 C C . VAL A 1 86 ? -0.649 9.123 -1.240 1.00 97.94 86 VAL A C 1
ATOM 695 O O . VAL A 1 86 ? -1.198 9.238 -0.149 1.00 97.94 86 VAL A O 1
ATOM 698 N N . GLU A 1 87 ? -1.267 8.568 -2.279 1.00 96.88 87 GLU A N 1
ATOM 699 C CA . GLU A 1 87 ? -2.646 8.098 -2.205 1.00 96.88 87 GLU A CA 1
ATOM 700 C C . GLU A 1 87 ? -2.842 6.959 -1.201 1.00 96.88 87 GLU A C 1
ATOM 702 O O . GLU A 1 87 ? -3.876 6.915 -0.532 1.00 96.88 87 GLU A O 1
ATOM 707 N N . ALA A 1 88 ? -1.894 6.020 -1.097 1.00 95.88 88 ALA A N 1
ATOM 708 C CA . ALA A 1 88 ? -1.957 4.929 -0.125 1.00 95.88 88 ALA A CA 1
ATOM 709 C C . ALA A 1 88 ? -1.909 5.486 1.303 1.00 95.88 88 ALA A C 1
ATOM 711 O O . ALA A 1 88 ? -2.748 5.132 2.134 1.00 95.88 88 ALA A O 1
ATOM 712 N N . MET A 1 89 ? -0.992 6.423 1.555 1.00 95.88 89 MET A N 1
ATOM 713 C CA . MET A 1 89 ? -0.871 7.116 2.835 1.00 95.88 89 MET A CA 1
ATOM 714 C C . MET A 1 89 ? -2.140 7.911 3.174 1.00 95.88 89 MET A C 1
ATOM 716 O O . MET A 1 89 ? -2.672 7.779 4.277 1.00 95.88 89 MET A O 1
ATOM 720 N N . THR A 1 90 ? -2.669 8.693 2.228 1.00 96.94 90 THR A N 1
ATOM 721 C CA . THR A 1 90 ? -3.907 9.460 2.419 1.00 96.94 90 THR A CA 1
ATOM 722 C C . THR A 1 90 ? -5.090 8.541 2.696 1.00 96.94 90 THR A C 1
ATOM 724 O O . THR A 1 90 ? -5.822 8.780 3.651 1.00 96.94 90 THR A O 1
ATOM 727 N N . SER A 1 91 ? -5.247 7.460 1.928 1.00 95.69 91 SER A N 1
ATOM 728 C CA . SER A 1 91 ? -6.355 6.514 2.107 1.00 95.69 91 SER A CA 1
ATOM 729 C C . SER A 1 91 ? -6.320 5.876 3.497 1.00 95.69 91 SER A C 1
ATOM 731 O O . SER A 1 91 ? -7.333 5.877 4.195 1.00 95.69 91 SER A O 1
ATOM 733 N N . HIS A 1 92 ? -5.152 5.400 3.947 1.00 94.69 92 HIS A N 1
ATOM 734 C CA . HIS A 1 92 ? -5.004 4.848 5.297 1.00 94.69 92 HIS A CA 1
ATOM 735 C C . HIS A 1 92 ? -5.276 5.889 6.386 1.00 94.69 92 HIS A C 1
ATOM 737 O O . HIS A 1 92 ? -5.988 5.589 7.344 1.00 94.69 92 HIS A O 1
ATOM 743 N N . SER A 1 93 ? -4.768 7.115 6.228 1.00 97.06 93 SER A N 1
ATOM 744 C CA . SER A 1 93 ? -5.013 8.190 7.192 1.00 97.06 93 SER A CA 1
ATOM 745 C C . SER A 1 93 ? -6.501 8.539 7.285 1.00 97.06 93 SER A C 1
ATOM 747 O O . SER A 1 93 ? -7.032 8.632 8.387 1.00 97.06 93 SER A O 1
ATOM 749 N N . THR A 1 94 ? -7.204 8.657 6.156 1.00 97.88 94 THR A N 1
ATOM 750 C CA . THR A 1 94 ? -8.649 8.926 6.123 1.00 97.88 94 THR A CA 1
ATOM 751 C C . THR A 1 94 ? -9.459 7.810 6.780 1.00 97.88 94 THR A C 1
ATOM 753 O O . THR A 1 94 ? -10.365 8.100 7.562 1.00 97.88 94 THR A O 1
ATOM 756 N N . LEU A 1 95 ? -9.132 6.542 6.507 1.00 97.12 95 LEU A N 1
ATOM 757 C CA . LEU A 1 95 ? -9.800 5.401 7.140 1.00 97.12 95 LEU A CA 1
ATOM 758 C C . LEU A 1 95 ? -9.598 5.413 8.660 1.00 97.12 95 LEU A C 1
ATOM 760 O O . LEU A 1 95 ? -10.572 5.318 9.404 1.00 97.12 95 LEU A O 1
ATOM 764 N N . ALA A 1 96 ? -8.359 5.601 9.121 1.00 97.12 96 ALA A N 1
ATOM 765 C CA . ALA A 1 96 ? -8.049 5.677 10.546 1.00 97.12 96 ALA A CA 1
ATOM 766 C C . ALA A 1 96 ? -8.762 6.857 11.221 1.00 97.12 96 ALA A C 1
ATOM 768 O O . ALA A 1 96 ? -9.397 6.682 12.256 1.00 97.12 96 ALA A O 1
ATOM 769 N N . GLN A 1 97 ? -8.727 8.047 10.615 1.00 98.00 97 GLN A N 1
ATOM 770 C CA . GLN A 1 97 ? -9.421 9.224 11.139 1.00 98.00 97 GLN A CA 1
ATOM 771 C C . GLN A 1 97 ? -10.927 8.989 11.266 1.00 98.00 97 GLN A C 1
ATOM 773 O O . GLN A 1 97 ? -11.510 9.356 12.285 1.00 98.00 97 GLN A O 1
ATOM 778 N N . LYS A 1 98 ? -11.563 8.349 10.275 1.00 97.38 98 LYS A N 1
ATOM 779 C CA . LYS A 1 98 ? -12.993 8.023 10.342 1.00 97.38 98 LYS A CA 1
ATOM 780 C C . LYS A 1 98 ? -13.307 7.125 11.538 1.00 97.38 98 LYS A C 1
ATOM 782 O O . LYS A 1 98 ? -14.221 7.429 12.292 1.00 97.38 98 LYS A O 1
ATOM 787 N N . LEU A 1 99 ? -12.521 6.068 11.737 1.00 97.50 99 LEU A N 1
ATOM 788 C CA . LEU A 1 99 ? -12.691 5.161 12.874 1.00 97.50 99 LEU A CA 1
ATOM 789 C C . LEU A 1 99 ? -12.466 5.861 14.222 1.00 97.50 99 LEU A C 1
ATOM 791 O O . LEU A 1 99 ? -13.145 5.551 15.188 1.00 97.50 99 LEU A O 1
ATOM 795 N N . LEU A 1 100 ? -11.539 6.817 14.292 1.00 96.69 100 LEU A N 1
ATOM 796 C CA . LEU A 1 100 ? -11.242 7.547 15.529 1.00 96.69 100 LEU A CA 1
ATOM 797 C C . LEU A 1 100 ? -12.249 8.662 15.857 1.00 96.69 100 LEU A C 1
ATOM 799 O O . LEU A 1 100 ? -12.312 9.095 17.004 1.00 96.69 100 LEU A O 1
ATOM 803 N N . SER A 1 101 ? -12.989 9.164 14.866 1.00 97.06 101 SER A N 1
ATOM 804 C CA . SER A 1 101 ? -13.891 10.322 15.013 1.00 97.06 101 SER A CA 1
ATOM 805 C C . SER A 1 101 ? -15.378 9.974 15.066 1.00 97.06 101 SER A C 1
ATOM 807 O O . SER A 1 101 ? -16.172 10.830 15.451 1.00 97.06 101 SER A O 1
ATOM 809 N N . ASP A 1 102 ? -15.761 8.751 14.699 1.00 97.31 102 ASP A N 1
ATOM 810 C CA . ASP A 1 102 ? -17.151 8.297 14.668 1.00 97.31 102 ASP A CA 1
ATOM 811 C C . ASP A 1 102 ? -17.309 6.963 15.413 1.00 97.31 102 ASP A C 1
ATOM 813 O O . ASP A 1 102 ? -16.890 5.910 14.927 1.00 97.31 102 ASP A O 1
ATOM 817 N N . GLU A 1 103 ? -17.938 7.012 16.591 1.00 96.50 103 GLU A N 1
ATOM 818 C CA . GLU A 1 103 ? -18.150 5.854 17.474 1.00 96.50 103 GLU A CA 1
ATOM 819 C C . GLU A 1 103 ? -18.930 4.736 16.771 1.00 96.50 103 GLU A C 1
ATOM 821 O O . GLU A 1 103 ? -18.574 3.565 16.884 1.00 96.50 103 GLU A O 1
ATOM 826 N N . PHE A 1 104 ? -19.924 5.093 15.953 1.00 96.56 104 PHE A N 1
ATOM 827 C CA . PHE A 1 104 ? -20.685 4.113 15.184 1.00 96.56 104 PHE A CA 1
ATOM 828 C C . PHE A 1 104 ? -19.803 3.363 14.172 1.00 96.56 104 PHE A C 1
ATOM 830 O O . PHE A 1 104 ? -19.847 2.133 14.099 1.00 96.56 104 PHE A O 1
ATOM 837 N N . SER A 1 105 ? -18.969 4.079 13.404 1.00 97.25 105 SER A N 1
ATOM 838 C CA . SER A 1 105 ? -18.008 3.451 12.484 1.00 97.25 105 SER A CA 1
ATOM 839 C C . SER A 1 105 ? -17.019 2.544 13.219 1.00 97.25 105 SER A C 1
ATOM 841 O O . SER A 1 105 ? -16.672 1.483 12.697 1.00 97.25 105 SER A O 1
ATOM 843 N N . TRP A 1 106 ? -16.575 2.932 14.416 1.00 97.44 106 TRP A N 1
ATOM 844 C CA . TRP A 1 106 ? -15.685 2.121 15.245 1.00 97.44 106 TRP A CA 1
ATOM 845 C C . TRP A 1 106 ? -16.336 0.813 15.708 1.00 97.44 106 TRP A C 1
ATOM 847 O O . TRP A 1 106 ? -15.768 -0.259 15.492 1.00 97.44 106 TRP A O 1
ATOM 857 N N . GLU A 1 107 ? -17.536 0.878 16.290 1.00 98.06 107 GLU A N 1
ATOM 858 C CA . GLU A 1 107 ? -18.263 -0.310 16.755 1.00 98.06 107 GLU A CA 1
ATOM 859 C C . GLU A 1 107 ? -18.554 -1.283 15.607 1.00 98.06 107 GLU A C 1
ATOM 861 O O . GLU A 1 107 ? -18.325 -2.491 15.727 1.00 98.06 107 GLU A O 1
ATOM 866 N N . ALA A 1 108 ? -18.991 -0.756 14.460 1.00 97.44 108 ALA A N 1
ATOM 867 C CA . ALA A 1 108 ? -19.222 -1.558 13.266 1.00 97.44 108 ALA A CA 1
ATOM 868 C C . ALA A 1 108 ? -17.929 -2.229 12.773 1.00 97.44 108 ALA A C 1
ATOM 870 O O . ALA A 1 108 ? -17.934 -3.410 12.420 1.00 97.44 108 ALA A O 1
ATOM 871 N N . PHE A 1 109 ? -16.807 -1.505 12.779 1.00 97.12 109 PHE A N 1
ATOM 872 C CA . PHE A 1 109 ? -15.518 -2.056 12.373 1.00 97.12 109 PHE A CA 1
ATOM 873 C C . PHE A 1 109 ? -15.022 -3.149 13.329 1.00 97.12 109 PHE A C 1
ATOM 875 O O . PHE A 1 109 ? -14.537 -4.181 12.866 1.00 97.12 109 PHE A O 1
ATOM 882 N N . LEU A 1 110 ? -15.205 -2.987 14.645 1.00 97.25 110 LEU A N 1
ATOM 883 C CA . LEU A 1 110 ? -14.884 -4.025 15.630 1.00 97.25 110 LEU A CA 1
ATOM 884 C C . LEU A 1 110 ? -15.666 -5.321 15.393 1.00 97.25 110 LEU A C 1
ATOM 886 O O . LEU A 1 110 ? -15.086 -6.405 15.478 1.00 97.25 110 LEU A O 1
ATOM 890 N N . ALA A 1 111 ? -16.957 -5.225 15.065 1.00 96.44 111 ALA A N 1
ATOM 891 C CA . ALA A 1 111 ? -17.769 -6.396 14.738 1.00 96.44 111 ALA A CA 1
ATOM 892 C C . ALA A 1 111 ? -17.226 -7.135 13.501 1.00 96.44 111 ALA A C 1
ATOM 894 O O . ALA A 1 111 ? -17.103 -8.361 13.512 1.00 96.44 111 ALA A O 1
ATOM 895 N N . VAL A 1 112 ? -16.821 -6.392 12.465 1.00 95.75 112 VAL A N 1
ATOM 896 C CA . VAL A 1 112 ? -16.194 -6.970 11.265 1.00 95.75 112 VAL A CA 1
ATOM 897 C C . VAL A 1 112 ? -14.862 -7.644 11.606 1.00 95.75 112 VAL A C 1
ATOM 899 O O . VAL A 1 112 ? -14.635 -8.781 11.193 1.00 95.75 112 VAL A O 1
ATOM 902 N N . LEU A 1 113 ? -13.997 -6.994 12.392 1.00 94.50 113 LEU A N 1
ATOM 903 C CA . LEU A 1 113 ? -12.724 -7.582 12.823 1.00 94.50 113 LEU A CA 1
ATOM 904 C C . LEU A 1 113 ? -12.930 -8.869 13.628 1.00 94.50 113 LEU A C 1
ATOM 906 O O . LEU A 1 113 ? -12.215 -9.846 13.406 1.00 94.50 113 LEU A O 1
ATOM 910 N N . TYR A 1 114 ? -13.918 -8.900 14.527 1.00 95.19 114 TYR A N 1
ATOM 911 C CA . TYR A 1 114 ? -14.264 -10.106 15.276 1.00 95.19 114 TYR A CA 1
ATOM 912 C C . TYR A 1 114 ? -14.614 -11.266 14.340 1.00 95.19 114 TYR A C 1
ATOM 914 O O . TYR A 1 114 ? -14.059 -12.357 14.477 1.00 95.19 114 TYR A O 1
ATOM 922 N N . ASP A 1 115 ? -15.485 -11.030 13.358 1.00 93.94 115 ASP A N 1
ATOM 923 C CA . ASP A 1 115 ? -15.882 -12.053 12.390 1.00 93.94 115 ASP A CA 1
ATOM 924 C C . ASP A 1 115 ? -14.705 -12.526 11.529 1.00 93.94 115 ASP A C 1
ATOM 926 O O . ASP A 1 115 ? -14.569 -13.729 11.276 1.00 93.94 115 ASP A O 1
ATOM 930 N N . MET A 1 116 ? -13.833 -11.601 11.116 1.00 92.94 116 MET A N 1
ATOM 931 C CA . MET A 1 116 ? -12.624 -11.916 10.354 1.00 92.94 116 MET A CA 1
ATOM 932 C C . MET A 1 116 ? -11.678 -12.819 11.144 1.00 92.94 116 MET A C 1
ATOM 934 O O . MET A 1 116 ? -11.232 -13.837 10.617 1.00 92.94 116 MET A O 1
ATOM 938 N N . LEU A 1 117 ? -11.418 -12.483 12.410 1.00 90.69 117 LEU A N 1
ATOM 939 C CA . LEU A 1 117 ? -10.563 -13.267 13.305 1.00 90.69 117 LEU A CA 1
ATOM 940 C C . LEU A 1 117 ? -11.195 -14.615 13.657 1.00 90.69 117 LEU A C 1
ATOM 942 O O . LEU A 1 117 ? -10.503 -15.625 13.757 1.00 90.69 117 LEU A O 1
ATOM 946 N N . LYS A 1 118 ? -12.520 -14.658 13.830 1.00 92.81 118 LYS A N 1
ATOM 947 C CA . LYS A 1 118 ? -13.232 -15.882 14.199 1.00 92.81 118 LYS A CA 1
ATOM 948 C C . LYS A 1 118 ? -13.248 -16.916 13.075 1.00 92.81 118 LYS A C 1
ATOM 950 O O . LYS A 1 118 ? -13.267 -18.113 13.365 1.00 92.81 118 LYS A O 1
ATOM 955 N N . LYS A 1 119 ? -13.295 -16.462 11.822 1.00 90.88 119 LYS A N 1
ATOM 956 C CA . LYS A 1 119 ? -13.406 -17.323 10.635 1.00 90.88 119 LYS A CA 1
ATOM 957 C C . LYS A 1 119 ? -12.093 -17.470 9.856 1.00 90.88 119 LYS A C 1
ATOM 959 O O . LYS A 1 119 ? -12.072 -18.256 8.918 1.00 90.88 119 LYS A O 1
ATOM 964 N N . ASP A 1 120 ? -11.043 -16.737 10.231 1.00 84.00 120 ASP A N 1
ATOM 965 C CA . ASP A 1 120 ? -9.749 -16.665 9.531 1.00 84.00 120 ASP A CA 1
ATOM 966 C C . ASP A 1 120 ? -9.893 -16.353 8.025 1.00 84.00 120 ASP A C 1
ATOM 968 O O . ASP A 1 120 ? -9.339 -17.010 7.147 1.00 84.00 120 ASP A O 1
ATOM 972 N N . VAL A 1 121 ? -10.722 -15.351 7.706 1.00 85.62 121 VAL A N 1
ATOM 973 C CA . VAL A 1 121 ? -11.127 -15.034 6.317 1.00 85.62 121 VAL A CA 1
ATOM 974 C C . VAL A 1 121 ? -10.387 -13.847 5.702 1.00 85.62 121 VAL A C 1
ATOM 976 O O . VAL A 1 121 ? -10.737 -13.421 4.602 1.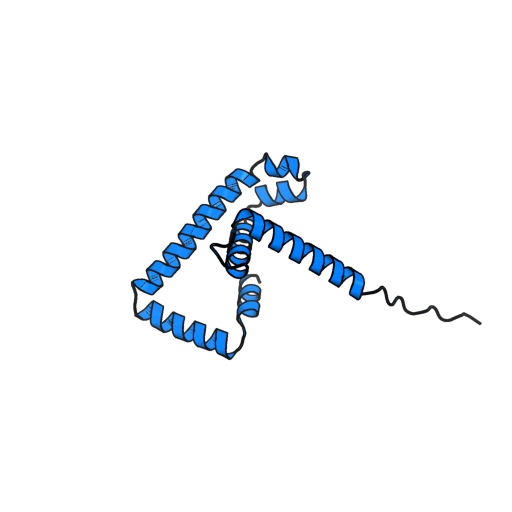00 85.62 121 VAL A O 1
ATOM 979 N N . ALA A 1 122 ? -9.362 -13.305 6.366 1.00 78.00 122 ALA A N 1
ATOM 980 C CA . ALA A 1 122 ? -8.682 -12.087 5.915 1.00 78.00 122 ALA A CA 1
ATOM 981 C C . ALA A 1 122 ? -8.158 -12.200 4.470 1.00 78.00 122 ALA A C 1
ATOM 983 O O . ALA A 1 122 ? -8.422 -11.322 3.650 1.00 78.00 122 ALA A O 1
ATOM 984 N N . GLY A 1 123 ? -7.504 -13.315 4.124 1.00 75.12 123 GLY A N 1
ATOM 985 C CA . GLY A 1 123 ? -7.027 -13.559 2.758 1.00 75.12 123 GLY A CA 1
ATOM 986 C C . GLY A 1 123 ? -8.156 -13.750 1.738 1.00 75.12 123 GLY A C 1
ATOM 987 O O . GLY A 1 123 ? -8.058 -13.272 0.613 1.00 75.12 123 GLY A O 1
ATOM 988 N N . SER A 1 124 ? -9.263 -14.385 2.137 1.00 84.19 124 SER A N 1
ATOM 989 C CA . SER A 1 124 ? -10.413 -14.621 1.246 1.00 84.19 124 SER A CA 1
ATOM 990 C C . SER A 1 124 ? -11.157 -13.330 0.899 1.00 84.19 124 SER A C 1
ATOM 992 O O . SER A 1 124 ? -11.682 -13.198 -0.203 1.00 84.19 124 SER A O 1
ATOM 994 N N . LEU A 1 125 ? -11.182 -12.364 1.820 1.00 82.12 125 LEU A N 1
ATOM 995 C CA . LEU A 1 125 ? -11.823 -11.070 1.595 1.00 82.12 125 LEU A CA 1
ATOM 996 C C . LEU A 1 125 ? -11.096 -10.253 0.518 1.00 82.12 125 LEU A C 1
ATOM 998 O O . LEU A 1 125 ? -11.744 -9.631 -0.320 1.00 82.12 125 LEU A O 1
ATOM 1002 N N . VAL A 1 126 ? -9.758 -10.288 0.517 1.00 77.88 126 VAL A N 1
ATOM 1003 C CA . VAL A 1 126 ? -8.935 -9.610 -0.498 1.00 77.88 126 VAL A CA 1
ATOM 1004 C C . VAL A 1 126 ? -9.212 -10.175 -1.892 1.00 77.88 126 VAL A C 1
ATOM 1006 O O . VAL A 1 126 ? -9.331 -9.411 -2.847 1.00 77.88 126 VAL A O 1
ATOM 1009 N N . GLU A 1 127 ? -9.365 -11.494 -2.011 1.00 79.19 127 GLU A N 1
ATOM 1010 C CA . GLU A 1 127 ? -9.676 -12.145 -3.288 1.00 79.19 127 GLU A CA 1
ATOM 1011 C C . GLU A 1 127 ? -11.095 -11.837 -3.783 1.00 79.19 127 GLU A C 1
ATOM 1013 O O . GLU A 1 127 ? -11.291 -11.660 -4.982 1.00 79.19 127 GLU A O 1
ATOM 1018 N N . GLU A 1 128 ? -12.082 -11.716 -2.890 1.00 86.69 128 GLU A N 1
ATOM 1019 C CA . GLU A 1 128 ? -13.457 -11.378 -3.287 1.00 86.69 128 GLU A CA 1
ATOM 1020 C C . GLU A 1 128 ? -13.569 -9.948 -3.835 1.00 86.69 128 GLU A C 1
ATOM 1022 O O . GLU A 1 128 ? -14.258 -9.729 -4.824 1.00 86.69 128 GLU A O 1
ATOM 1027 N N . VAL A 1 129 ? -12.855 -8.980 -3.250 1.00 79.94 129 VAL A N 1
ATOM 1028 C CA . VAL A 1 129 ? -12.847 -7.582 -3.733 1.00 79.94 129 VAL A CA 1
ATOM 1029 C C . VAL A 1 129 ? -12.196 -7.446 -5.117 1.00 79.94 129 VAL A C 1
ATOM 1031 O O . VAL A 1 129 ? -12.476 -6.492 -5.838 1.00 79.94 129 VAL A O 1
ATOM 1034 N N . ARG A 1 130 ? -11.314 -8.380 -5.486 1.00 73.00 130 ARG A N 1
ATOM 1035 C CA . ARG A 1 130 ? -10.587 -8.383 -6.764 1.00 73.00 130 ARG A CA 1
ATOM 1036 C C . ARG A 1 130 ? -11.347 -9.055 -7.914 1.00 73.00 130 ARG A C 1
ATOM 1038 O O . ARG A 1 130 ? -10.852 -9.000 -9.040 1.00 73.00 130 ARG A O 1
ATOM 1045 N N . ARG A 1 131 ? -12.474 -9.722 -7.639 1.00 67.38 131 ARG A N 1
ATOM 1046 C CA . ARG A 1 131 ? -13.338 -10.312 -8.674 1.00 67.38 131 ARG A CA 1
ATOM 1047 C C . ARG A 1 131 ? -14.068 -9.241 -9.472 1.00 67.38 131 ARG A C 1
ATOM 1049 O O . ARG A 1 131 ? -14.212 -9.465 -10.694 1.00 67.38 131 ARG A O 1
#